Protein AF-A0A3D0URW7-F1 (afdb_monomer_lite)

Foldseek 3Di:
DPADQFGKDKDKDWFAPLQQVPVLVVVQVVCVVVVNNVCRDPRNLVNPPCSVVVVPPHHAQVRVVVVCVVVQKDWDKDFAAPDDPDPDPPVVVVVVCCQCPDPPNVSRNGTMMIIMIHHD

Sequence (120 aa):
RVLREDGSLIIHTAPNRWYDKYAYPVVRPFRRMLGQGQNYPRDPRAIIPVNQDVHVNEQDILSMNQNLKAANFRGKVWLDSPPKNRSEGAIMSSLHWIAFNLPPFRWFFEREVFAVAQKR

pLDDT: mean 91.09, std 6.42, range [64.0, 97.69]

Secondary structure (DSSP, 8-state):
--S-TTPEEEEEE--BHHIIIIIHHHHHHHHHHTT-GGGS-SSGGGGSTTHHHH-SS-B-HHHHHHHHHHTTEEEEEEEE---------HHHHHHHHHHHHSTTTHHHH--EEEEEEEE-

Radius of gyration: 16.67 Å; chains: 1; bounding box: 42×29×48 Å

Structure (mmCIF, N/CA/C/O backbone):
data_AF-A0A3D0URW7-F1
#
_entry.id   AF-A0A3D0URW7-F1
#
loop_
_atom_site.group_PDB
_atom_site.id
_atom_site.type_symbol
_atom_site.label_atom_id
_atom_site.label_alt_id
_atom_site.label_comp_id
_atom_site.label_asym_id
_atom_site.label_entity_id
_atom_site.label_seq_id
_atom_site.pdbx_PDB_ins_code
_atom_site.Cartn_x
_atom_site.Cartn_y
_atom_site.Cartn_z
_atom_site.occupancy
_atom_site.B_iso_or_equiv
_atom_site.auth_seq_id
_atom_site.auth_comp_id
_atom_site.auth_asym_id
_atom_site.auth_atom_id
_atom_site.pdbx_PDB_model_num
ATOM 1 N N . ARG A 1 1 ? -18.338 -9.181 20.424 1.00 69.81 1 ARG A N 1
ATOM 2 C CA . ARG A 1 1 ? -17.066 -8.480 20.095 1.00 69.81 1 ARG A CA 1
ATOM 3 C C . ARG A 1 1 ? -15.921 -9.356 20.595 1.00 69.81 1 ARG A C 1
ATOM 5 O O . ARG A 1 1 ? -16.072 -9.894 21.678 1.00 69.81 1 ARG A O 1
ATOM 12 N N . VAL A 1 2 ? -14.857 -9.543 19.805 1.00 85.69 2 VAL A N 1
ATOM 13 C CA . VAL A 1 2 ? -13.777 -10.522 20.087 1.00 85.69 2 VAL A CA 1
ATOM 14 C C . VAL A 1 2 ? -12.561 -9.886 20.783 1.00 85.69 2 VAL A C 1
ATOM 16 O O . VAL A 1 2 ? -11.811 -10.574 21.463 1.00 85.69 2 VAL A O 1
ATOM 19 N N . LEU A 1 3 ? -12.379 -8.566 20.661 1.00 91.00 3 LEU A N 1
ATOM 20 C CA . LEU A 1 3 ? -11.269 -7.841 21.285 1.00 91.00 3 LEU A CA 1
ATOM 21 C C . LEU A 1 3 ? -11.608 -7.443 22.731 1.00 91.00 3 LEU A C 1
ATOM 23 O O . LEU A 1 3 ? -12.686 -6.892 22.974 1.00 91.00 3 LEU A O 1
ATOM 27 N N . ARG A 1 4 ? -10.674 -7.693 23.659 1.00 90.56 4 ARG A N 1
ATOM 28 C CA . ARG A 1 4 ? -10.720 -7.192 25.044 1.00 90.56 4 ARG A CA 1
ATOM 29 C C . ARG A 1 4 ? -10.699 -5.661 25.080 1.00 90.56 4 ARG A C 1
ATOM 31 O O . ARG A 1 4 ? -10.285 -5.023 24.115 1.00 90.56 4 ARG A O 1
ATOM 38 N N . GLU A 1 5 ? -11.127 -5.074 26.194 1.00 87.38 5 GLU A N 1
ATOM 39 C CA . GLU A 1 5 ? -11.178 -3.612 26.356 1.00 87.38 5 GLU A CA 1
ATOM 40 C C . GLU A 1 5 ? -9.797 -2.951 26.257 1.00 87.38 5 GLU A C 1
ATOM 42 O O . GLU A 1 5 ? -9.669 -1.889 25.658 1.00 87.38 5 GLU A O 1
ATOM 47 N N . ASP A 1 6 ? -8.768 -3.633 26.753 1.00 88.94 6 ASP A N 1
ATOM 48 C CA . ASP A 1 6 ? -7.353 -3.257 26.713 1.00 88.94 6 ASP A CA 1
ATOM 49 C C . ASP A 1 6 ? -6.599 -3.827 25.494 1.00 88.94 6 ASP A C 1
ATOM 51 O O . ASP A 1 6 ? -5.380 -3.698 25.382 1.00 88.94 6 ASP A O 1
ATOM 55 N N . GLY A 1 7 ? -7.310 -4.489 24.577 1.00 93.56 7 GLY A N 1
ATOM 56 C CA . GLY A 1 7 ? -6.708 -5.199 23.456 1.00 93.56 7 GLY A CA 1
ATOM 57 C C . GLY A 1 7 ? -6.164 -4.274 22.364 1.00 93.56 7 GLY A C 1
ATOM 58 O O . GLY A 1 7 ? -6.767 -3.258 22.013 1.00 93.56 7 GLY A O 1
ATOM 59 N N . SER A 1 8 ? -5.054 -4.694 21.754 1.00 95.00 8 SER A N 1
ATOM 60 C CA . SER A 1 8 ? -4.479 -4.059 20.564 1.00 95.00 8 SER A CA 1
ATOM 61 C C . SER A 1 8 ? -4.816 -4.858 19.304 1.00 95.00 8 SER A C 1
ATOM 63 O O . SER A 1 8 ? -4.657 -6.076 19.263 1.00 95.00 8 SER A O 1
ATOM 65 N N . LEU A 1 9 ? -5.250 -4.159 18.259 1.00 95.88 9 LEU A N 1
ATOM 66 C CA . LEU A 1 9 ? -5.430 -4.673 16.907 1.00 95.88 9 LEU A CA 1
ATOM 67 C C . LEU A 1 9 ? -4.167 -4.376 16.094 1.00 95.88 9 LEU A C 1
ATOM 69 O O . LEU A 1 9 ? -3.817 -3.211 15.903 1.00 95.88 9 LEU A O 1
ATOM 73 N N . ILE A 1 10 ? -3.503 -5.425 15.609 1.00 96.69 10 ILE A N 1
ATOM 74 C CA . ILE A 1 10 ? -2.334 -5.333 14.729 1.00 96.69 10 ILE A CA 1
ATOM 75 C C . ILE A 1 10 ? -2.750 -5.849 13.354 1.00 96.69 10 ILE A C 1
ATOM 77 O O . ILE A 1 10 ? -3.260 -6.961 13.239 1.00 96.69 10 ILE A O 1
ATOM 81 N N . ILE A 1 11 ? -2.554 -5.034 12.322 1.00 95.62 11 ILE A N 1
ATOM 82 C CA . ILE A 1 11 ? -2.890 -5.365 10.937 1.00 95.62 11 ILE A CA 1
ATOM 83 C C . ILE A 1 11 ? -1.618 -5.273 10.104 1.00 95.62 11 ILE A C 1
ATOM 85 O O . ILE A 1 11 ? -0.911 -4.268 10.161 1.00 95.62 11 ILE A O 1
ATOM 89 N N . HIS A 1 12 ? -1.375 -6.300 9.300 1.00 95.06 12 HIS A N 1
ATOM 90 C CA . HIS A 1 12 ? -0.423 -6.288 8.199 1.00 95.06 12 HIS A CA 1
ATOM 91 C C . HIS A 1 12 ? -1.163 -6.782 6.955 1.00 95.06 12 HIS A C 1
ATOM 93 O O . HIS A 1 12 ? -1.767 -7.853 6.980 1.00 95.06 12 HIS A O 1
ATOM 99 N N . THR A 1 13 ? -1.154 -5.986 5.887 1.00 92.94 13 THR A N 1
ATOM 100 C CA . THR A 1 13 ? -1.736 -6.372 4.600 1.00 92.94 13 THR A CA 1
ATOM 101 C C . THR A 1 13 ? -0.879 -5.881 3.441 1.00 92.94 13 THR A C 1
ATOM 103 O O . THR A 1 13 ? -0.240 -4.832 3.517 1.00 92.94 13 THR A O 1
ATOM 106 N N . ALA A 1 14 ? -0.919 -6.621 2.340 1.00 91.75 14 ALA A N 1
ATOM 107 C CA . ALA A 1 14 ? -0.288 -6.275 1.078 1.00 91.75 14 ALA A CA 1
ATOM 108 C C . ALA A 1 14 ? -1.215 -6.685 -0.081 1.00 91.75 14 ALA A C 1
ATOM 110 O O . ALA A 1 14 ? -2.045 -7.579 0.100 1.00 91.75 14 ALA A O 1
ATOM 111 N N . PRO A 1 15 ? -1.081 -6.068 -1.263 1.00 92.19 15 PRO A N 1
ATOM 112 C CA . PRO A 1 15 ? -0.259 -4.900 -1.568 1.00 92.19 15 PRO A CA 1
ATOM 113 C C . PRO A 1 15 ? -0.881 -3.583 -1.075 1.00 92.19 15 PRO A C 1
ATOM 115 O O . PRO A 1 15 ? -2.093 -3.462 -0.890 1.00 92.19 15 PRO A O 1
ATOM 118 N N . ASN A 1 16 ? -0.034 -2.563 -0.925 1.00 95.31 16 ASN A N 1
ATOM 119 C CA . ASN A 1 16 ? -0.434 -1.162 -0.908 1.00 95.31 16 ASN A CA 1
ATOM 120 C C . ASN A 1 16 ? -1.045 -0.809 -2.268 1.00 95.31 16 ASN A C 1
ATOM 122 O O . ASN A 1 16 ? -0.345 -0.763 -3.283 1.00 95.31 16 ASN A O 1
ATOM 126 N N . ARG A 1 17 ? -2.340 -0.495 -2.282 1.00 95.25 17 ARG A N 1
ATOM 127 C CA . ARG A 1 17 ? -3.093 -0.191 -3.507 1.00 95.25 17 ARG A CA 1
ATOM 128 C C . ARG A 1 17 ? -2.481 0.952 -4.328 1.00 95.25 17 ARG A C 1
ATOM 130 O O . ARG A 1 17 ? -2.620 0.984 -5.551 1.00 95.25 17 ARG A O 1
ATOM 137 N N . TRP A 1 18 ? -1.807 1.908 -3.684 1.00 96.31 18 TRP A N 1
ATOM 138 C CA . TRP A 1 18 ? -1.151 3.015 -4.388 1.00 96.31 18 TRP A CA 1
ATOM 139 C C . TRP A 1 18 ? 0.048 2.570 -5.224 1.00 96.31 18 TRP A C 1
ATOM 141 O O . TRP A 1 18 ? 0.289 3.167 -6.276 1.00 96.31 18 TRP A O 1
ATOM 151 N N . TYR A 1 19 ? 0.750 1.511 -4.816 1.00 94.75 19 TYR A N 1
ATOM 152 C CA . TYR A 1 19 ? 1.824 0.936 -5.619 1.00 94.75 19 TYR A CA 1
ATOM 153 C C . TYR A 1 19 ? 1.280 0.434 -6.951 1.00 94.75 19 TYR A C 1
ATOM 155 O O . TYR A 1 19 ? 1.719 0.887 -8.007 1.00 94.75 19 TYR A O 1
ATOM 163 N N . ASP A 1 20 ? 0.271 -0.430 -6.906 1.00 93.25 20 ASP A N 1
ATOM 164 C CA . ASP A 1 20 ? -0.305 -1.043 -8.103 1.00 93.25 20 ASP A CA 1
ATOM 165 C C . ASP A 1 20 ? -0.944 0.001 -9.024 1.00 93.25 20 ASP A C 1
ATOM 167 O O . ASP A 1 20 ? -0.797 -0.061 -10.246 1.00 93.25 20 ASP A O 1
ATOM 171 N N . LYS A 1 21 ? -1.609 1.006 -8.442 1.00 94.69 21 LYS A N 1
ATOM 172 C CA . LYS A 1 21 ? -2.320 2.034 -9.205 1.00 94.69 21 LYS A CA 1
ATOM 173 C C . LYS A 1 21 ? -1.408 3.104 -9.810 1.00 94.69 21 LYS A C 1
ATOM 175 O O . LYS A 1 21 ? -1.690 3.564 -10.914 1.00 94.69 21 LYS A O 1
ATOM 180 N N . TYR A 1 22 ? -0.362 3.531 -9.101 1.00 95.62 22 TYR A N 1
ATOM 181 C CA . TYR A 1 22 ? 0.419 4.718 -9.479 1.00 95.62 22 TYR A CA 1
ATOM 182 C C . TYR A 1 22 ? 1.901 4.428 -9.725 1.00 95.62 22 TYR A C 1
ATOM 184 O O . TYR A 1 22 ? 2.453 4.916 -10.710 1.00 95.62 22 TYR A O 1
ATOM 192 N N . ALA A 1 23 ? 2.554 3.623 -8.883 1.00 94.88 23 ALA A N 1
ATOM 193 C CA . ALA A 1 23 ? 3.976 3.322 -9.053 1.00 94.88 23 ALA A CA 1
ATOM 194 C C . ALA A 1 23 ? 4.214 2.284 -10.159 1.00 94.88 23 ALA A C 1
ATOM 196 O O . ALA A 1 23 ? 5.104 2.447 -10.995 1.00 94.88 23 ALA A O 1
ATOM 197 N N . TYR A 1 24 ? 3.408 1.223 -10.206 1.00 95.00 24 TYR A N 1
ATOM 198 C CA . TYR A 1 24 ? 3.586 0.111 -11.135 1.00 95.00 24 TYR A CA 1
ATOM 199 C C . TYR A 1 24 ? 3.532 0.515 -12.618 1.00 95.00 24 TYR A C 1
ATOM 201 O O . TYR A 1 24 ? 4.406 0.070 -13.373 1.00 95.00 24 TYR A O 1
ATOM 209 N N . PRO A 1 25 ? 2.615 1.406 -13.057 1.00 95.44 25 PRO A N 1
ATOM 210 C CA . PRO A 1 25 ? 2.613 1.916 -14.429 1.00 95.44 25 PRO A CA 1
ATOM 211 C C . PRO A 1 25 ? 3.913 2.619 -14.843 1.00 95.44 25 PRO A C 1
ATOM 213 O O . PRO A 1 25 ? 4.231 2.630 -16.029 1.00 95.44 25 PRO A O 1
ATOM 216 N N . VAL A 1 26 ? 4.680 3.160 -13.889 1.00 94.56 26 VAL A N 1
ATOM 217 C CA . VAL A 1 26 ? 5.985 3.804 -14.127 1.00 94.56 26 VAL A CA 1
ATOM 218 C C . VAL A 1 26 ? 7.130 2.793 -14.019 1.00 94.56 26 VAL A C 1
ATOM 220 O O . VAL A 1 26 ? 8.020 2.748 -14.868 1.00 94.56 26 VAL A O 1
ATOM 223 N N . VAL A 1 27 ? 7.098 1.927 -13.003 1.00 92.56 27 VAL A N 1
ATOM 224 C CA . VAL A 1 27 ? 8.140 0.919 -12.753 1.00 92.56 27 VAL A CA 1
ATOM 225 C C . VAL A 1 27 ? 8.221 -0.098 -13.888 1.00 92.56 27 VAL A C 1
ATOM 227 O O . VAL A 1 27 ? 9.313 -0.495 -14.291 1.00 92.56 27 VAL A O 1
ATOM 230 N N . ARG A 1 28 ? 7.079 -0.527 -14.426 1.00 94.62 28 ARG A N 1
ATOM 231 C CA . ARG A 1 28 ? 7.017 -1.556 -15.464 1.00 94.62 28 ARG A CA 1
ATOM 232 C C . ARG A 1 28 ? 7.751 -1.181 -16.762 1.00 94.62 28 ARG A C 1
ATOM 234 O O . ARG A 1 28 ? 8.591 -1.977 -17.183 1.00 94.62 28 ARG A O 1
ATOM 241 N N . PRO A 1 29 ? 7.479 -0.042 -17.434 1.00 95.31 29 PRO A N 1
ATOM 242 C CA . PRO A 1 29 ? 8.218 0.338 -18.639 1.00 95.31 29 PRO A CA 1
ATOM 243 C C . PRO A 1 29 ? 9.705 0.549 -18.348 1.00 95.31 29 PRO A C 1
ATOM 245 O O . PRO A 1 29 ? 10.537 0.070 -19.112 1.00 95.31 29 PRO A O 1
ATOM 248 N N . PHE A 1 30 ? 10.048 1.147 -17.207 1.00 92.81 30 PHE A N 1
ATOM 249 C CA . PHE A 1 30 ? 11.439 1.306 -16.794 1.00 92.81 30 PHE A CA 1
ATOM 250 C C . PHE A 1 30 ? 12.171 -0.040 -16.683 1.00 92.81 30 PHE A C 1
ATOM 252 O O . PHE A 1 30 ? 13.223 -0.241 -17.283 1.00 92.81 30 PHE A O 1
ATOM 259 N N . ARG A 1 31 ? 11.577 -1.022 -15.994 1.00 90.94 31 ARG A N 1
ATOM 260 C CA . ARG A 1 31 ? 12.152 -2.371 -15.859 1.00 90.94 31 ARG A CA 1
ATOM 261 C C . ARG A 1 31 ? 12.200 -3.116 -17.196 1.00 90.94 31 ARG A C 1
ATOM 263 O O . ARG A 1 31 ? 13.133 -3.880 -17.424 1.00 90.94 31 ARG A O 1
ATOM 270 N N . ARG A 1 32 ? 11.258 -2.861 -18.111 1.00 93.62 32 ARG A N 1
ATOM 271 C CA . ARG A 1 32 ? 11.314 -3.368 -19.495 1.00 93.62 32 ARG A CA 1
ATOM 272 C C . ARG A 1 32 ? 12.502 -2.806 -20.272 1.00 93.62 32 ARG A C 1
ATOM 274 O O . ARG A 1 32 ? 13.178 -3.584 -20.933 1.00 93.62 32 ARG A O 1
ATOM 281 N N . MET A 1 3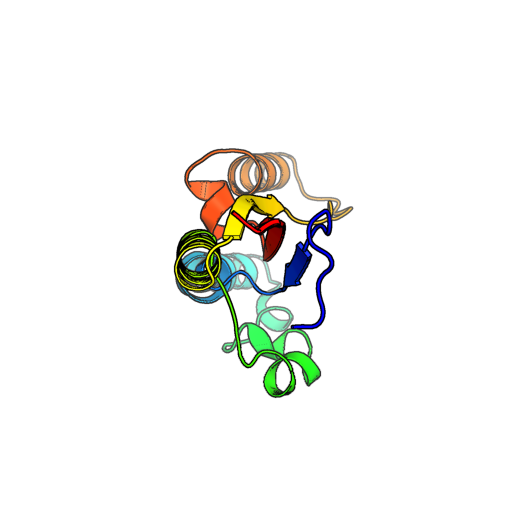3 ? 12.782 -1.507 -20.153 1.00 93.56 33 MET A N 1
ATOM 282 C CA . MET A 1 33 ? 13.953 -0.881 -20.785 1.00 93.56 33 MET A CA 1
ATOM 283 C C . MET A 1 33 ? 15.271 -1.464 -20.262 1.00 93.56 33 MET A C 1
ATOM 285 O O . MET A 1 33 ? 16.217 -1.613 -21.023 1.00 93.56 33 MET A O 1
ATOM 289 N N . LEU A 1 34 ? 15.313 -1.868 -18.990 1.00 90.06 34 LEU A N 1
ATOM 290 C CA . LEU A 1 34 ? 16.463 -2.547 -18.380 1.00 90.06 34 LEU A CA 1
ATOM 291 C C . LEU A 1 34 ? 16.545 -4.055 -18.702 1.00 90.06 34 LEU A C 1
ATOM 293 O O . LEU A 1 34 ? 17.285 -4.780 -18.042 1.00 90.06 34 LEU A O 1
ATOM 297 N N . GLY A 1 35 ? 15.751 -4.563 -19.652 1.00 91.44 35 GLY A N 1
ATOM 298 C CA . GLY A 1 35 ? 15.742 -5.983 -20.031 1.00 91.44 35 GLY A CA 1
ATOM 299 C C . GLY A 1 35 ? 15.057 -6.919 -19.024 1.00 91.44 35 GLY A C 1
ATOM 300 O O . GLY A 1 35 ? 15.042 -8.129 -19.215 1.00 91.44 35 GLY A O 1
ATOM 301 N N . GLN A 1 36 ? 14.430 -6.387 -17.970 1.00 88.44 36 GLN A N 1
ATOM 302 C CA . GLN A 1 36 ? 13.780 -7.166 -16.903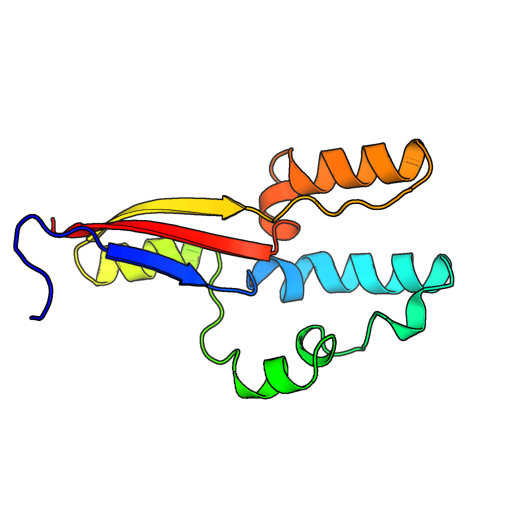 1.00 88.44 36 GLN A CA 1
ATOM 303 C C . GLN A 1 36 ? 12.276 -7.373 -17.145 1.00 88.44 36 GLN A C 1
ATOM 305 O O . GLN A 1 36 ? 11.544 -7.763 -16.238 1.00 88.44 36 GLN A O 1
ATOM 310 N N . GLY A 1 37 ? 11.792 -7.106 -18.361 1.00 87.06 37 GLY A N 1
ATOM 311 C CA . GLY A 1 37 ? 10.364 -7.053 -18.682 1.00 87.06 37 GLY A CA 1
ATOM 312 C C . GLY A 1 37 ? 9.571 -8.328 -18.383 1.00 87.06 37 GLY A C 1
ATOM 313 O O . GLY A 1 37 ? 8.391 -8.224 -18.056 1.00 87.06 37 GLY A O 1
ATOM 314 N N . GLN A 1 38 ? 10.213 -9.498 -18.443 1.00 87.94 38 GLN A N 1
ATOM 315 C CA . GLN A 1 38 ? 9.568 -10.789 -18.168 1.00 87.94 38 GLN A CA 1
ATOM 316 C C . GLN A 1 38 ? 9.136 -10.941 -16.703 1.00 87.94 38 GLN A C 1
ATOM 318 O O . GLN A 1 38 ? 8.158 -11.621 -16.417 1.00 87.94 38 GLN A O 1
ATOM 323 N N . ASN A 1 39 ? 9.799 -10.236 -15.782 1.00 88.62 39 ASN A N 1
ATOM 324 C CA . ASN A 1 39 ? 9.484 -10.270 -14.350 1.00 88.62 39 ASN A CA 1
ATOM 325 C C . ASN A 1 39 ? 8.377 -9.273 -13.955 1.00 88.62 39 ASN A C 1
ATOM 327 O O . ASN A 1 39 ? 8.033 -9.158 -12.780 1.00 88.62 39 ASN A O 1
ATOM 331 N N . TYR A 1 40 ? 7.857 -8.502 -14.917 1.00 91.94 40 TYR A N 1
ATOM 332 C CA . TYR A 1 40 ? 6.898 -7.419 -14.692 1.00 91.94 40 TYR A CA 1
ATOM 333 C C . TYR A 1 40 ? 5.686 -7.579 -15.633 1.00 91.94 40 TYR A C 1
ATOM 335 O O . TYR A 1 40 ? 5.640 -6.942 -16.700 1.00 91.94 40 TYR A O 1
ATOM 343 N N . PRO A 1 41 ? 4.713 -8.443 -15.261 1.00 92.25 41 PRO A N 1
ATOM 344 C CA . PRO A 1 41 ? 3.488 -8.678 -16.030 1.00 92.25 41 PRO A CA 1
ATOM 345 C C . PRO A 1 41 ? 2.650 -7.406 -16.244 1.00 92.25 41 PRO A C 1
ATOM 347 O O . PRO A 1 41 ? 3.010 -6.302 -15.853 1.00 92.25 41 PRO A O 1
ATOM 350 N N . ARG A 1 42 ? 1.547 -7.493 -16.998 1.00 92.00 42 ARG A N 1
ATOM 351 C CA . ARG A 1 42 ? 0.646 -6.332 -17.154 1.00 92.00 42 ARG A CA 1
ATOM 352 C C . ARG A 1 42 ? -0.165 -6.085 -15.883 1.00 92.00 42 ARG A C 1
ATOM 354 O O . ARG A 1 42 ? -0.316 -4.935 -15.491 1.00 92.00 42 ARG A O 1
ATOM 361 N N . ASP A 1 43 ? -0.657 -7.160 -15.285 1.00 91.31 43 ASP A N 1
ATOM 362 C CA . ASP A 1 43 ? -1.303 -7.145 -13.981 1.00 91.31 43 ASP A CA 1
ATOM 363 C C . ASP A 1 43 ? -0.226 -7.278 -12.886 1.00 91.31 43 ASP A C 1
ATOM 365 O O . ASP A 1 43 ? 0.467 -8.299 -12.875 1.00 91.31 43 ASP A O 1
ATOM 369 N N . PRO A 1 44 ? -0.048 -6.293 -11.981 1.00 89.62 44 PRO A N 1
ATOM 370 C CA . PRO A 1 44 ? 0.919 -6.391 -10.886 1.00 89.62 44 PRO A CA 1
ATOM 371 C C . PRO A 1 44 ? 0.658 -7.575 -9.952 1.00 89.62 44 PRO A C 1
ATOM 373 O O . PRO A 1 44 ? 1.608 -8.112 -9.374 1.00 89.62 44 PRO A O 1
ATOM 376 N N . ARG A 1 45 ? -0.592 -8.037 -9.832 1.00 87.81 45 ARG A N 1
ATOM 377 C CA . ARG A 1 45 ? -0.925 -9.210 -9.018 1.00 87.81 45 ARG A CA 1
ATOM 378 C C . ARG A 1 45 ? -0.322 -10.478 -9.607 1.00 87.81 45 ARG A C 1
ATOM 380 O O . ARG A 1 45 ? 0.152 -11.320 -8.860 1.00 87.81 45 ARG A O 1
ATOM 387 N N . ALA A 1 46 ? -0.188 -10.564 -10.928 1.00 89.62 46 ALA A N 1
ATOM 388 C CA . ALA A 1 46 ? 0.381 -11.728 -11.601 1.00 89.62 46 ALA A CA 1
ATOM 389 C C . ALA A 1 46 ? 1.898 -11.921 -11.378 1.00 89.62 46 ALA A C 1
ATOM 391 O O . ALA A 1 46 ? 2.467 -12.874 -11.905 1.00 89.62 46 ALA A O 1
ATOM 392 N N . ILE A 1 47 ? 2.578 -11.048 -10.613 1.00 86.56 47 ILE A N 1
ATOM 393 C CA . ILE A 1 47 ? 3.988 -11.257 -10.220 1.00 86.56 47 ILE A CA 1
ATOM 394 C C . ILE A 1 47 ? 4.154 -12.586 -9.465 1.00 86.56 47 ILE A C 1
ATOM 396 O O . ILE A 1 47 ? 5.164 -13.263 -9.632 1.00 86.56 47 ILE A O 1
ATOM 400 N N . ILE A 1 48 ? 3.167 -12.958 -8.646 1.00 85.31 48 ILE A N 1
ATOM 401 C CA . ILE A 1 48 ? 3.059 -14.288 -8.044 1.00 85.31 48 ILE A CA 1
ATOM 402 C C . ILE A 1 48 ? 1.642 -14.768 -8.370 1.00 85.31 48 ILE A C 1
ATOM 404 O O . ILE A 1 48 ? 0.708 -14.140 -7.883 1.00 85.31 48 ILE A O 1
ATOM 408 N N . PRO A 1 49 ? 1.446 -15.836 -9.163 1.00 84.19 49 PRO A N 1
ATOM 409 C CA . PRO A 1 49 ? 0.124 -16.202 -9.683 1.00 84.19 49 PRO A CA 1
ATOM 410 C C . PRO A 1 49 ? -0.990 -16.269 -8.625 1.00 84.19 49 PRO A C 1
ATOM 412 O O . PRO A 1 49 ? -2.058 -15.706 -8.830 1.00 84.19 49 PRO A O 1
ATOM 415 N N . VAL A 1 50 ? -0.705 -16.840 -7.448 1.00 86.12 50 VAL A N 1
ATOM 416 C CA . VAL A 1 50 ? -1.682 -16.973 -6.347 1.00 86.12 50 VAL A CA 1
ATOM 417 C C . VAL A 1 50 ? -2.210 -15.633 -5.815 1.00 86.12 50 VAL A C 1
ATOM 419 O O . VAL A 1 50 ? -3.302 -15.570 -5.257 1.00 86.12 50 VAL A O 1
ATOM 422 N N . ASN A 1 51 ? -1.476 -14.533 -6.005 1.00 87.50 51 ASN A N 1
ATOM 423 C CA . ASN A 1 51 ? -1.886 -13.211 -5.530 1.00 87.50 51 ASN A CA 1
ATOM 424 C C . ASN A 1 51 ? -3.177 -12.718 -6.192 1.00 87.50 51 ASN A C 1
ATOM 426 O O . ASN A 1 51 ? -3.885 -11.905 -5.600 1.00 87.50 51 ASN A O 1
ATOM 430 N N . GLN A 1 52 ? -3.484 -13.180 -7.408 1.00 86.38 52 GLN A N 1
ATOM 431 C CA . GLN A 1 52 ? -4.710 -12.795 -8.110 1.00 86.38 52 GLN A CA 1
ATOM 432 C C . GLN A 1 52 ? -5.963 -13.282 -7.373 1.00 86.38 52 GLN A C 1
ATOM 434 O O . GLN A 1 52 ? -6.973 -12.579 -7.375 1.00 86.38 52 GLN A O 1
ATOM 439 N N . ASP A 1 53 ? -5.856 -14.416 -6.682 1.00 86.94 53 ASP A N 1
ATOM 440 C CA . ASP A 1 53 ? -6.969 -15.044 -5.971 1.00 86.94 53 ASP A CA 1
ATOM 441 C C . ASP A 1 53 ? -7.053 -14.605 -4.501 1.00 86.94 53 ASP A C 1
ATOM 443 O O . ASP A 1 53 ? -8.128 -14.643 -3.903 1.00 86.94 53 ASP A O 1
ATOM 447 N N . VAL A 1 54 ? -5.936 -14.167 -3.902 1.00 86.00 54 VAL A N 1
ATOM 448 C CA . VAL A 1 54 ? -5.883 -13.827 -2.466 1.00 86.00 54 VAL A CA 1
ATOM 449 C C . VAL A 1 54 ? -5.975 -12.325 -2.167 1.00 86.00 54 VAL A C 1
ATOM 451 O O . VAL A 1 54 ? -6.364 -11.940 -1.063 1.00 86.00 54 VAL A O 1
ATOM 454 N N . HIS A 1 55 ? -5.659 -11.447 -3.125 1.00 86.44 55 HIS A N 1
ATOM 455 C CA . HIS A 1 55 ? -5.675 -9.994 -2.917 1.00 86.44 55 HIS A CA 1
ATOM 456 C C . HIS A 1 55 ? -7.036 -9.376 -3.268 1.00 86.44 55 HIS A C 1
ATOM 458 O O . HIS A 1 55 ? -7.211 -8.720 -4.295 1.00 86.44 55 HIS A O 1
ATOM 464 N N . VAL A 1 56 ? -8.018 -9.577 -2.387 1.00 81.75 56 VAL A N 1
ATOM 465 C CA . VAL A 1 56 ? -9.401 -9.103 -2.593 1.00 81.75 56 VAL A CA 1
ATOM 466 C C . VAL A 1 56 ? -9.733 -7.779 -1.887 1.00 81.75 56 VAL A C 1
ATOM 468 O O . VAL A 1 56 ? -10.631 -7.072 -2.327 1.00 81.75 56 VAL A O 1
ATOM 471 N N . ASN A 1 57 ? -8.994 -7.402 -0.835 1.00 85.69 57 ASN A N 1
ATOM 472 C CA . ASN A 1 57 ? -9.277 -6.230 0.015 1.00 85.69 57 ASN A CA 1
ATOM 473 C C . ASN A 1 57 ? -8.063 -5.302 0.177 1.00 85.69 57 ASN A C 1
ATOM 475 O O . ASN A 1 57 ? -7.712 -4.895 1.285 1.00 85.69 57 ASN A O 1
ATOM 479 N N . GLU A 1 58 ? -7.415 -4.967 -0.934 1.00 90.31 58 GLU A N 1
ATOM 480 C CA . GLU A 1 58 ? -6.242 -4.090 -0.956 1.00 90.31 58 GLU A CA 1
ATOM 481 C C . GLU A 1 58 ? -6.532 -2.732 -0.307 1.00 90.31 58 GLU A C 1
ATOM 483 O O . GLU A 1 58 ? -7.540 -2.078 -0.588 1.00 90.31 58 GLU A O 1
ATOM 488 N N . GLN A 1 59 ? -5.622 -2.297 0.560 1.00 94.88 59 GLN A N 1
ATOM 489 C CA . GLN A 1 59 ? -5.721 -1.032 1.279 1.00 94.88 59 GLN A CA 1
ATOM 490 C C . GLN A 1 59 ? -4.587 -0.102 0.861 1.00 94.88 59 GLN A C 1
ATOM 492 O O . GLN A 1 59 ? -3.518 -0.536 0.439 1.00 94.88 59 GLN A O 1
ATOM 497 N N . ASP A 1 60 ? -4.822 1.194 1.009 1.00 95.31 60 ASP A N 1
ATOM 498 C CA . ASP A 1 60 ? -3.775 2.205 1.061 1.00 95.31 60 ASP A CA 1
ATOM 499 C C . ASP A 1 60 ? -3.756 2.859 2.454 1.00 95.31 60 ASP A C 1
ATOM 501 O O . ASP A 1 60 ? -4.602 2.580 3.312 1.00 95.31 60 ASP A O 1
ATOM 505 N N . ILE A 1 61 ? -2.771 3.723 2.710 1.00 95.00 61 ILE A N 1
ATOM 506 C CA . ILE A 1 61 ? -2.610 4.372 4.020 1.00 95.00 61 ILE A CA 1
ATOM 507 C C . ILE A 1 61 ? -3.838 5.209 4.426 1.00 95.00 61 ILE A C 1
ATOM 509 O O . ILE A 1 61 ? -4.116 5.356 5.623 1.00 95.00 61 ILE A O 1
ATOM 513 N N . LEU A 1 62 ? -4.588 5.749 3.454 1.00 96.31 62 LEU A N 1
ATOM 514 C CA . LEU A 1 62 ? -5.780 6.554 3.714 1.00 96.31 62 LEU A CA 1
ATOM 515 C C . LEU A 1 62 ? -6.994 5.668 3.974 1.00 96.31 62 LEU A C 1
ATOM 517 O O . LEU A 1 62 ? -7.674 5.874 4.980 1.00 96.31 62 LEU A O 1
ATOM 521 N N . SER A 1 63 ? -7.250 4.678 3.115 1.00 96.44 63 SER A N 1
ATOM 522 C CA . SER A 1 63 ? -8.389 3.769 3.273 1.00 96.44 63 SER A CA 1
ATOM 523 C C . SER A 1 63 ? -8.286 2.969 4.574 1.00 96.44 63 SER A C 1
ATOM 525 O O . SER A 1 63 ? -9.268 2.872 5.307 1.00 96.44 63 SER A O 1
ATOM 527 N N . MET A 1 64 ? -7.084 2.509 4.945 1.00 97.19 64 MET A N 1
ATOM 528 C CA . MET A 1 64 ? -6.846 1.840 6.227 1.00 97.19 64 MET A CA 1
ATOM 529 C C . MET A 1 64 ? -7.163 2.763 7.413 1.00 97.19 64 MET A C 1
ATOM 531 O O . MET A 1 64 ? -7.876 2.377 8.339 1.00 97.19 64 MET A O 1
ATOM 535 N N . ASN A 1 65 ? -6.695 4.016 7.372 1.00 96.75 65 ASN A N 1
ATOM 536 C CA . ASN A 1 65 ? -7.009 5.007 8.406 1.00 96.75 65 ASN A CA 1
ATOM 537 C C . ASN A 1 65 ? -8.515 5.273 8.524 1.00 96.75 65 ASN A C 1
ATOM 539 O O . ASN A 1 65 ? -9.037 5.400 9.633 1.00 96.75 65 ASN A O 1
ATOM 543 N N . GLN A 1 66 ? -9.212 5.395 7.394 1.00 97.12 66 GLN A N 1
ATOM 544 C CA . GLN A 1 66 ? -10.654 5.632 7.360 1.00 97.12 66 GLN A CA 1
ATOM 545 C C . GLN A 1 66 ? -11.423 4.439 7.934 1.00 97.12 66 GLN A C 1
ATOM 547 O O . GLN A 1 66 ? -12.282 4.637 8.791 1.00 97.12 66 GLN A O 1
ATOM 552 N N . ASN A 1 67 ? -11.054 3.215 7.551 1.00 96.44 67 ASN A N 1
ATOM 553 C CA . ASN A 1 67 ? -11.677 1.986 8.039 1.00 96.44 67 ASN A CA 1
ATOM 554 C C . ASN A 1 67 ? -11.501 1.813 9.553 1.00 96.44 67 ASN A C 1
ATOM 556 O O . ASN A 1 67 ? -12.468 1.517 10.255 1.00 96.44 67 ASN A O 1
ATOM 560 N N . LEU A 1 68 ? -10.305 2.085 10.088 1.00 96.25 68 LEU A N 1
ATOM 561 C CA . LEU A 1 68 ? -10.070 2.064 11.536 1.00 96.25 68 LEU A CA 1
ATOM 562 C C . LEU A 1 68 ? -10.935 3.095 12.270 1.00 96.25 68 LEU A C 1
ATOM 564 O O . LEU A 1 68 ? -11.548 2.777 13.289 1.00 96.25 68 LEU A O 1
ATOM 568 N N . LYS A 1 69 ? -11.030 4.324 11.747 1.00 96.31 69 LYS A N 1
ATOM 569 C CA . LYS A 1 69 ? -11.879 5.370 12.339 1.00 96.31 69 LYS A CA 1
ATOM 570 C C . LYS A 1 69 ? -13.358 4.983 12.310 1.00 96.31 69 LYS A C 1
ATOM 572 O O . LYS A 1 69 ? -14.026 5.132 13.331 1.00 96.31 69 LYS A O 1
ATOM 577 N N . ALA A 1 70 ? -13.848 4.467 11.182 1.00 96.69 70 ALA A N 1
ATOM 578 C CA . ALA A 1 70 ? -15.229 4.013 11.023 1.00 96.69 70 ALA A CA 1
ATOM 579 C C . ALA A 1 70 ? -15.575 2.863 11.985 1.00 96.69 70 ALA A C 1
ATOM 581 O O . ALA A 1 70 ? -16.684 2.802 12.507 1.00 96.69 70 ALA A O 1
ATOM 582 N N . ALA A 1 71 ? -14.605 1.999 12.290 1.00 94.56 71 ALA A N 1
ATOM 583 C CA . ALA A 1 71 ? -14.749 0.906 13.248 1.00 94.56 71 ALA A CA 1
ATOM 584 C C . ALA A 1 71 ? -14.547 1.320 14.728 1.00 94.56 71 ALA A C 1
ATOM 586 O O . ALA A 1 71 ? -14.483 0.454 15.602 1.00 94.56 71 ALA A O 1
ATOM 587 N N . ASN A 1 72 ? -14.470 2.623 15.033 1.00 95.00 72 ASN A N 1
ATOM 588 C CA . ASN A 1 72 ? -14.225 3.182 16.371 1.00 95.00 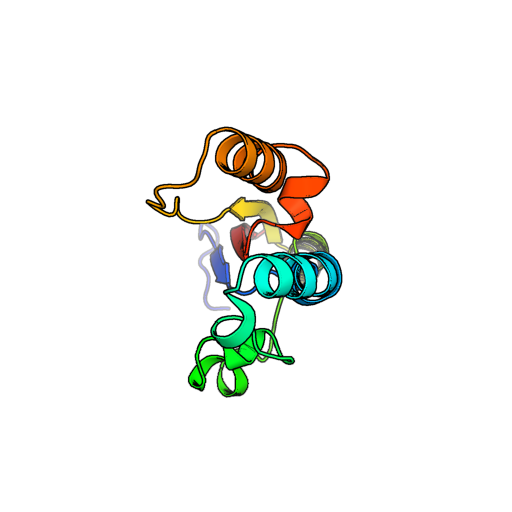72 ASN A CA 1
ATOM 589 C C . ASN A 1 72 ? -12.871 2.781 16.996 1.00 95.00 72 ASN A C 1
ATOM 591 O O . ASN A 1 72 ? -12.752 2.588 18.209 1.00 95.00 72 ASN A O 1
ATOM 595 N N . PHE A 1 73 ? -11.834 2.689 16.164 1.00 95.81 73 PHE A N 1
ATOM 596 C CA . PHE A 1 73 ? -10.452 2.530 16.603 1.00 95.81 73 PHE A CA 1
ATOM 597 C C . PHE A 1 73 ? -9.682 3.858 16.541 1.00 95.81 73 PHE A C 1
ATOM 599 O O . PHE A 1 73 ? -10.005 4.795 15.795 1.00 95.81 73 PHE A O 1
ATOM 606 N N . ARG A 1 74 ? -8.633 3.953 17.355 1.00 95.31 74 ARG A N 1
ATOM 607 C CA . ARG A 1 74 ? -7.597 4.986 17.285 1.00 95.31 74 ARG A CA 1
ATOM 608 C C . ARG A 1 74 ? -6.247 4.288 17.197 1.00 95.31 74 ARG A C 1
ATOM 610 O O . ARG A 1 74 ? -5.966 3.384 17.973 1.00 95.31 74 ARG A O 1
ATOM 617 N N . GLY A 1 75 ? -5.416 4.696 16.245 1.00 94.88 75 GLY A N 1
ATOM 618 C CA . GLY A 1 75 ? -4.155 4.015 15.993 1.00 94.88 75 GLY A CA 1
ATOM 619 C C . GLY A 1 75 ? -3.247 4.756 15.030 1.00 94.88 75 GLY A C 1
ATOM 620 O O . GLY A 1 75 ? -3.556 5.864 14.585 1.00 94.88 75 GLY A O 1
ATOM 621 N N . LYS A 1 76 ? -2.128 4.110 14.717 1.00 97.06 76 LYS A N 1
ATOM 622 C CA . LYS A 1 76 ? -1.146 4.549 13.729 1.00 97.06 76 LYS A CA 1
ATOM 623 C C . LYS A 1 76 ? -1.192 3.598 12.541 1.00 97.06 76 LYS A C 1
ATOM 625 O O . LYS A 1 76 ? -1.182 2.386 12.731 1.00 97.06 76 LYS A O 1
ATOM 630 N N . VAL A 1 77 ? -1.196 4.165 11.340 1.00 97.69 77 VAL A N 1
ATOM 631 C CA . VAL A 1 77 ? -1.037 3.440 10.075 1.00 97.69 77 VAL A CA 1
ATOM 632 C C . VAL A 1 77 ? 0.245 3.928 9.422 1.00 97.69 77 VAL A C 1
ATOM 634 O O . VAL A 1 77 ? 0.508 5.133 9.413 1.00 97.69 77 VAL A O 1
ATOM 637 N N . TRP A 1 78 ? 1.044 3.014 8.896 1.00 96.81 78 TRP A N 1
ATOM 638 C CA . TRP A 1 78 ? 2.233 3.350 8.128 1.00 96.81 78 TRP A CA 1
ATOM 639 C C . TRP A 1 78 ? 2.438 2.343 7.003 1.00 96.81 78 TRP A C 1
ATOM 641 O O . TRP A 1 78 ? 1.765 1.317 6.922 1.00 96.81 78 TRP A O 1
ATOM 651 N N . LEU A 1 79 ? 3.348 2.703 6.115 1.00 96.56 79 LEU A N 1
ATOM 652 C CA . LEU A 1 79 ? 3.808 1.871 5.025 1.00 96.56 79 LEU A CA 1
ATOM 653 C C . LEU A 1 79 ? 5.250 1.462 5.331 1.00 96.56 79 LEU A C 1
ATOM 655 O O . LEU A 1 79 ? 5.965 2.204 6.018 1.00 96.56 79 LEU A O 1
ATOM 659 N N . ASP A 1 80 ? 5.617 0.265 4.893 1.00 93.50 80 ASP A N 1
ATOM 660 C CA . ASP A 1 80 ? 6.977 -0.258 4.988 1.00 93.50 80 ASP A CA 1
ATOM 661 C C . ASP A 1 80 ? 7.206 -1.288 3.869 1.00 93.50 80 ASP A C 1
ATOM 663 O O . ASP A 1 80 ? 6.283 -1.689 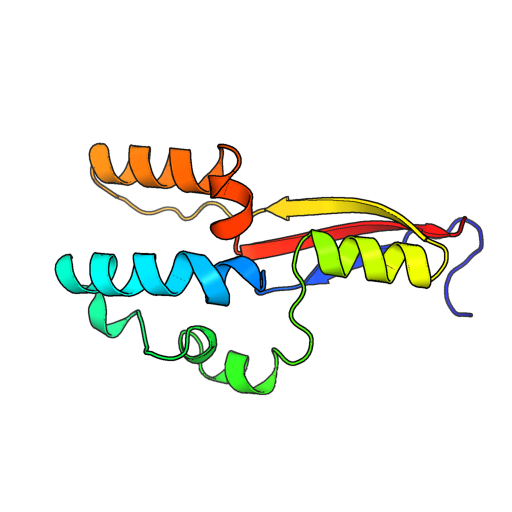3.147 1.00 93.50 80 ASP A O 1
ATOM 667 N N . SER A 1 81 ? 8.449 -1.694 3.650 1.00 87.44 81 SER A N 1
ATOM 668 C CA . SER A 1 81 ? 8.790 -2.817 2.781 1.00 87.44 81 SER A CA 1
ATOM 669 C C . SER A 1 81 ? 10.102 -3.451 3.212 1.00 87.44 81 SER A C 1
ATOM 671 O O . SER A 1 81 ? 11.078 -2.732 3.428 1.00 87.44 81 SER A O 1
ATOM 673 N N . PRO A 1 82 ? 10.184 -4.792 3.249 1.00 78.88 82 PRO A N 1
ATOM 674 C CA . PRO A 1 82 ? 11.412 -5.463 3.630 1.00 78.88 82 PRO A CA 1
ATOM 675 C C . PRO A 1 82 ? 12.559 -5.074 2.683 1.00 78.88 82 PRO A C 1
ATOM 677 O O . PRO A 1 82 ? 12.366 -5.040 1.455 1.00 78.88 82 PRO A O 1
ATOM 680 N N . PRO A 1 83 ? 13.760 -4.793 3.225 1.00 74.38 83 PRO A N 1
ATOM 681 C CA . PRO A 1 83 ? 14.914 -4.440 2.417 1.00 74.38 83 PRO A CA 1
ATOM 682 C C . PRO A 1 83 ? 15.229 -5.581 1.453 1.00 74.38 83 PRO A C 1
ATOM 684 O O . PRO A 1 83 ? 15.338 -6.747 1.833 1.00 74.38 83 PRO A O 1
ATOM 687 N N . LYS A 1 84 ? 15.370 -5.247 0.170 1.00 69.81 84 LYS A N 1
ATOM 688 C CA . LYS A 1 84 ? 15.769 -6.214 -0.851 1.00 69.81 84 LYS A CA 1
ATOM 689 C C . LYS A 1 84 ? 17.280 -6.152 -1.008 1.00 69.81 84 LYS A C 1
ATOM 691 O O . LYS A 1 84 ? 17.793 -5.147 -1.492 1.00 69.81 84 LYS A O 1
ATOM 696 N N . ASN A 1 85 ? 17.973 -7.237 -0.672 1.00 64.00 85 ASN A N 1
ATOM 697 C CA . ASN A 1 85 ? 19.387 -7.405 -1.005 1.00 64.00 85 ASN A CA 1
ATOM 698 C C . ASN A 1 85 ? 19.529 -7.565 -2.524 1.00 64.00 85 ASN A C 1
ATOM 700 O O . ASN A 1 85 ? 19.461 -8.669 -3.060 1.00 64.00 85 ASN A O 1
ATOM 704 N N . ARG A 1 86 ? 19.665 -6.443 -3.232 1.00 68.94 86 ARG A N 1
ATOM 705 C CA . ARG A 1 86 ? 19.944 -6.393 -4.669 1.00 68.94 86 ARG A CA 1
ATOM 706 C C . ARG A 1 86 ? 21.274 -5.688 -4.883 1.00 68.94 86 ARG A C 1
ATOM 708 O O . ARG A 1 86 ? 21.474 -4.597 -4.358 1.00 68.94 86 ARG A O 1
ATOM 715 N N . SER A 1 87 ? 22.156 -6.278 -5.683 1.00 70.81 87 SER A N 1
ATOM 716 C CA . SER A 1 87 ? 23.333 -5.576 -6.195 1.00 70.81 87 SER A CA 1
ATOM 717 C C . SER A 1 87 ? 22.908 -4.718 -7.390 1.00 70.81 87 SER A C 1
ATOM 719 O O . SER A 1 87 ? 22.844 -5.198 -8.523 1.00 70.81 87 SER A O 1
ATOM 721 N N . GLU A 1 88 ? 22.545 -3.463 -7.139 1.00 78.06 88 GLU A N 1
ATOM 722 C CA . GLU A 1 88 ? 22.264 -2.477 -8.187 1.00 78.06 88 GLU A CA 1
ATOM 723 C C . GLU A 1 88 ? 23.434 -1.473 -8.285 1.00 78.06 88 GLU A C 1
ATOM 725 O O . GLU A 1 88 ? 24.160 -1.243 -7.316 1.00 78.06 88 GLU A O 1
ATOM 730 N N . GLY A 1 89 ? 23.661 -0.892 -9.470 1.00 84.44 89 GLY A N 1
ATOM 731 C CA . GLY A 1 89 ? 24.667 0.164 -9.641 1.00 84.44 89 GLY A CA 1
ATOM 732 C C . GLY A 1 89 ? 24.304 1.428 -8.851 1.00 84.44 89 GLY A C 1
ATOM 733 O O . GLY A 1 89 ? 23.131 1.658 -8.561 1.00 84.44 89 GLY A O 1
ATOM 734 N N . ALA A 1 90 ? 25.288 2.281 -8.545 1.00 87.75 90 ALA A N 1
ATOM 735 C CA . ALA A 1 90 ? 25.126 3.432 -7.642 1.00 87.75 90 ALA A CA 1
ATOM 736 C C . ALA A 1 90 ? 23.912 4.332 -7.958 1.00 87.75 90 ALA A C 1
ATOM 738 O O . ALA A 1 90 ? 23.183 4.725 -7.053 1.00 87.75 90 ALA A O 1
ATOM 739 N N . ILE A 1 91 ? 23.646 4.606 -9.241 1.00 88.62 91 ILE A N 1
ATOM 740 C CA . ILE A 1 91 ? 22.496 5.422 -9.672 1.00 88.62 91 ILE A CA 1
ATOM 741 C C . ILE A 1 91 ? 21.164 4.756 -9.295 1.00 88.62 91 ILE A C 1
ATOM 743 O O . ILE A 1 91 ? 20.268 5.412 -8.766 1.00 88.62 91 ILE A O 1
ATOM 747 N N . MET A 1 92 ? 21.031 3.452 -9.544 1.00 87.19 92 MET A N 1
ATOM 748 C CA . MET A 1 92 ? 19.812 2.698 -9.241 1.00 87.19 92 MET A CA 1
ATOM 749 C C . MET A 1 92 ? 19.592 2.585 -7.735 1.00 87.19 92 MET A C 1
ATOM 751 O O . MET A 1 92 ? 18.476 2.802 -7.272 1.00 87.19 92 MET A O 1
ATOM 755 N N . SER A 1 93 ? 20.665 2.361 -6.974 1.00 88.25 93 SER A N 1
ATOM 756 C CA . SER A 1 93 ? 20.626 2.352 -5.511 1.00 88.25 93 SER A CA 1
ATOM 757 C C . SER A 1 93 ? 20.124 3.684 -4.947 1.00 88.25 93 SER A C 1
ATOM 759 O O . SER A 1 93 ? 19.267 3.683 -4.065 1.00 88.25 93 SER A O 1
ATOM 761 N N . SER A 1 94 ? 20.569 4.819 -5.497 1.00 90.56 94 SER A N 1
ATOM 762 C CA . SER A 1 94 ? 20.084 6.147 -5.099 1.00 90.56 94 SER A CA 1
ATOM 763 C C . SER A 1 94 ? 18.612 6.369 -5.453 1.00 90.56 94 SER A C 1
ATOM 765 O O . SER A 1 94 ? 17.841 6.824 -4.610 1.00 90.56 94 SER A O 1
ATOM 767 N N . LEU A 1 95 ? 18.190 6.015 -6.674 1.00 91.19 95 LEU A N 1
ATOM 768 C CA . LEU A 1 95 ? 16.784 6.116 -7.088 1.00 91.19 95 LEU A CA 1
ATOM 769 C C . LEU A 1 95 ? 15.878 5.245 -6.212 1.00 91.19 95 LEU A C 1
ATOM 771 O O . LEU A 1 95 ? 14.808 5.684 -5.794 1.00 91.19 95 LEU A O 1
ATOM 775 N N . HIS A 1 96 ? 16.320 4.025 -5.910 1.00 90.06 96 HIS A N 1
ATOM 776 C CA . HIS A 1 96 ? 15.616 3.107 -5.029 1.00 90.06 96 HIS A CA 1
ATOM 777 C C . HIS A 1 96 ? 15.518 3.671 -3.608 1.00 90.06 96 HIS A C 1
ATOM 779 O O . HIS A 1 96 ? 14.436 3.671 -3.026 1.00 90.06 96 HIS A O 1
ATOM 785 N N . TRP A 1 97 ? 16.608 4.224 -3.073 1.00 91.19 97 TRP A N 1
ATOM 786 C CA . TRP A 1 97 ? 16.601 4.845 -1.753 1.00 91.19 97 TRP A CA 1
ATOM 787 C C . TRP A 1 97 ? 15.606 6.009 -1.676 1.00 91.19 97 TRP A C 1
ATOM 789 O O . TRP A 1 97 ? 14.766 6.019 -0.778 1.00 91.19 97 TRP A O 1
ATOM 799 N N . ILE A 1 98 ? 15.629 6.931 -2.646 1.00 92.69 98 ILE A N 1
ATOM 800 C CA . ILE A 1 98 ? 14.679 8.055 -2.721 1.00 92.69 98 ILE A CA 1
ATOM 801 C C . ILE A 1 98 ? 13.242 7.533 -2.758 1.00 92.69 98 ILE A C 1
ATOM 803 O O . ILE A 1 98 ? 12.400 7.983 -1.980 1.00 92.69 98 ILE A O 1
ATOM 807 N N . ALA A 1 99 ? 12.978 6.564 -3.638 1.00 93.12 99 ALA A N 1
ATOM 808 C CA . ALA A 1 99 ? 11.648 6.021 -3.850 1.00 93.12 99 ALA A CA 1
ATOM 809 C C . ALA A 1 99 ? 11.048 5.421 -2.571 1.00 93.12 99 ALA A C 1
ATOM 811 O O . ALA A 1 99 ? 9.869 5.631 -2.3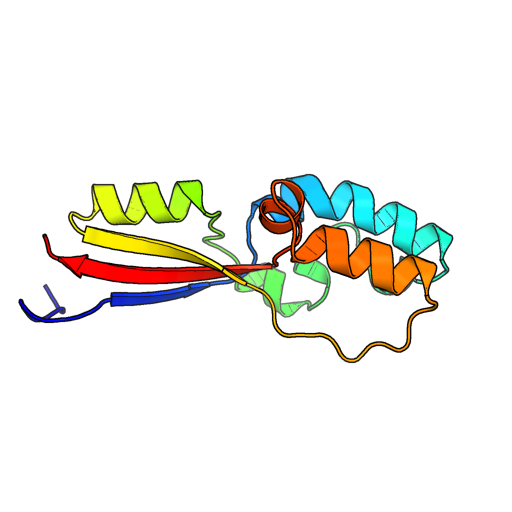16 1.00 93.12 99 ALA A O 1
ATOM 812 N N . PHE A 1 100 ? 11.847 4.723 -1.759 1.00 92.88 100 PHE A N 1
ATOM 813 C CA . PHE A 1 100 ? 11.364 4.014 -0.569 1.00 92.88 100 PHE A CA 1
ATOM 814 C C . PHE A 1 100 ? 11.517 4.788 0.748 1.00 92.88 100 PHE A C 1
ATOM 816 O O . PHE A 1 100 ? 10.857 4.433 1.711 1.00 92.88 100 PHE A O 1
ATOM 823 N N . ASN A 1 101 ? 12.326 5.853 0.820 1.00 91.69 101 ASN A N 1
ATOM 824 C CA . ASN A 1 101 ? 12.583 6.553 2.091 1.00 91.69 101 ASN A CA 1
ATOM 825 C C . ASN A 1 101 ? 11.974 7.959 2.159 1.00 91.69 101 ASN A C 1
ATOM 827 O O . ASN A 1 101 ? 11.666 8.438 3.251 1.00 91.69 101 ASN A O 1
ATOM 831 N N . LEU A 1 102 ? 11.776 8.637 1.023 1.00 93.38 102 LEU A N 1
ATOM 832 C CA . LEU A 1 102 ? 11.374 10.044 1.018 1.00 93.38 102 LEU A CA 1
ATOM 833 C C . LEU A 1 102 ? 9.894 10.234 0.656 1.00 93.38 102 LEU A C 1
ATOM 835 O O . LEU A 1 102 ? 9.438 9.727 -0.370 1.00 93.38 102 LEU A O 1
ATOM 839 N N . PRO A 1 103 ? 9.119 11.004 1.442 1.00 92.88 103 PRO A N 1
ATOM 840 C CA . PRO A 1 103 ? 7.821 11.500 1.001 1.00 92.88 103 PRO A CA 1
ATOM 841 C C . PRO A 1 103 ? 7.953 12.478 -0.187 1.00 92.88 103 PRO A C 1
ATOM 843 O O . PRO A 1 103 ? 8.921 13.235 -0.243 1.00 92.88 103 PRO A O 1
ATOM 846 N N . PRO A 1 104 ? 6.980 12.505 -1.118 1.00 93.50 104 PRO A N 1
ATOM 847 C CA . PRO A 1 104 ? 5.790 11.656 -1.150 1.00 93.50 104 PRO A CA 1
ATOM 848 C C . PRO A 1 104 ? 6.046 10.275 -1.779 1.00 93.50 104 PRO A C 1
ATOM 850 O O . PRO A 1 104 ? 5.155 9.432 -1.742 1.00 93.50 104 PRO A O 1
ATOM 853 N N . PHE A 1 105 ? 7.233 10.020 -2.342 1.00 94.69 105 PHE A N 1
ATOM 854 C CA . PHE A 1 105 ? 7.536 8.796 -3.093 1.00 94.69 105 PHE A CA 1
ATOM 855 C C . PHE A 1 105 ? 7.282 7.525 -2.284 1.00 94.69 105 PHE A C 1
ATOM 857 O O . PHE A 1 105 ? 6.574 6.640 -2.764 1.00 94.69 105 PHE A O 1
ATOM 864 N N . ARG A 1 106 ? 7.748 7.468 -1.030 1.00 94.25 106 ARG A N 1
ATOM 865 C CA . ARG A 1 106 ? 7.594 6.272 -0.188 1.00 94.25 106 ARG A CA 1
ATOM 866 C C . ARG A 1 106 ? 6.145 5.812 -0.054 1.00 94.25 106 ARG A C 1
ATOM 868 O O . ARG A 1 106 ? 5.890 4.618 -0.006 1.00 94.25 106 ARG A O 1
ATOM 875 N N . TRP A 1 107 ? 5.182 6.738 -0.109 1.00 95.00 107 TRP A N 1
ATOM 876 C CA . TRP A 1 107 ? 3.763 6.392 -0.022 1.00 95.00 107 TRP A CA 1
ATOM 877 C C . TRP A 1 107 ? 3.253 5.550 -1.194 1.00 95.00 107 TRP A C 1
ATOM 879 O O . TRP A 1 107 ? 2.270 4.824 -1.056 1.00 95.00 107 TRP A O 1
ATOM 889 N N . PHE A 1 108 ? 3.910 5.654 -2.346 1.00 95.88 108 PHE A N 1
ATOM 890 C CA . PHE A 1 108 ? 3.572 4.909 -3.552 1.00 95.88 108 PHE A CA 1
ATOM 891 C C . PHE A 1 108 ? 4.472 3.693 -3.752 1.00 95.88 108 PHE A C 1
ATOM 893 O O . PHE A 1 108 ? 4.036 2.724 -4.359 1.00 95.88 108 PHE A O 1
ATOM 900 N N . PHE A 1 109 ? 5.723 3.735 -3.291 1.00 94.31 109 PHE A N 1
ATOM 901 C CA . PHE A 1 109 ? 6.695 2.673 -3.559 1.00 94.31 109 PHE A CA 1
ATOM 902 C C . PHE A 1 109 ? 6.741 1.589 -2.479 1.00 94.31 109 PHE A C 1
ATOM 904 O O . PHE A 1 109 ? 6.978 0.427 -2.820 1.00 94.31 109 PHE A O 1
ATOM 911 N N . GLU A 1 110 ? 6.466 1.924 -1.215 1.00 94.56 110 GLU A N 1
ATOM 912 C CA . GLU A 1 110 ? 6.304 0.920 -0.161 1.00 94.56 110 GLU A CA 1
ATOM 913 C C . GLU A 1 110 ? 5.059 0.061 -0.438 1.00 94.56 110 GLU A C 1
ATOM 915 O O . GLU A 1 110 ? 3.989 0.559 -0.800 1.00 94.56 110 GLU A O 1
ATOM 920 N N . ARG A 1 111 ? 5.216 -1.258 -0.314 1.00 92.94 111 ARG A N 1
ATOM 921 C CA . ARG A 1 111 ? 4.251 -2.271 -0.757 1.00 92.94 111 ARG A CA 1
ATOM 922 C C . ARG A 1 111 ? 3.386 -2.841 0.356 1.00 92.94 111 ARG A C 1
ATOM 924 O O . ARG A 1 111 ? 2.388 -3.476 0.031 1.00 92.94 111 ARG A O 1
AT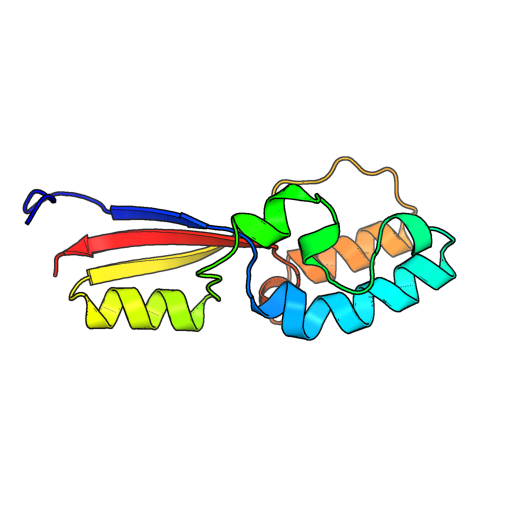OM 931 N N . GLU A 1 112 ? 3.752 -2.662 1.615 1.00 94.38 112 GLU A N 1
ATOM 932 C CA . GLU A 1 112 ? 3.047 -3.259 2.749 1.00 94.38 112 GLU A CA 1
ATOM 933 C C . GLU A 1 112 ? 2.397 -2.160 3.588 1.00 94.38 112 GLU A C 1
ATOM 935 O O . GLU A 1 112 ? 2.965 -1.083 3.781 1.00 94.38 112 GLU A O 1
ATOM 940 N N . VAL A 1 113 ? 1.177 -2.423 4.054 1.00 96.50 113 VAL A N 1
ATOM 941 C CA . VAL A 1 113 ? 0.397 -1.528 4.908 1.00 96.50 113 VAL A CA 1
ATOM 942 C C . VAL A 1 113 ? 0.315 -2.142 6.294 1.00 96.50 113 VAL A C 1
ATOM 944 O O . VAL A 1 113 ? -0.172 -3.263 6.463 1.00 96.50 113 VAL A O 1
ATOM 947 N N . PHE A 1 114 ? 0.729 -1.370 7.289 1.00 97.12 114 PHE A N 1
ATOM 948 C CA . PHE A 1 114 ? 0.693 -1.758 8.689 1.00 97.12 114 PHE A CA 1
ATOM 949 C C . PHE A 1 114 ? -0.219 -0.838 9.481 1.00 97.12 114 PHE A C 1
ATOM 951 O O . PHE A 1 114 ? -0.289 0.369 9.227 1.00 97.12 114 PHE A O 1
ATOM 958 N N . ALA A 1 115 ? -0.885 -1.396 10.485 1.00 97.50 115 ALA A N 1
ATOM 959 C CA . ALA A 1 115 ? -1.583 -0.610 11.483 1.00 97.50 115 ALA A CA 1
ATOM 960 C C . ALA A 1 115 ? -1.490 -1.237 12.872 1.00 97.50 115 ALA A C 1
ATOM 962 O O . ALA A 1 115 ? -1.587 -2.451 13.030 1.00 97.50 115 ALA A O 1
ATOM 963 N N . VAL A 1 116 ? -1.370 -0.380 13.883 1.00 97.50 116 VAL A N 1
ATOM 964 C CA . VAL A 1 116 ? -1.573 -0.739 15.290 1.00 97.50 116 VAL A CA 1
ATOM 965 C C . VAL A 1 116 ? -2.624 0.200 15.846 1.00 97.50 116 VAL A C 1
ATOM 967 O O . VAL A 1 116 ? -2.476 1.424 15.756 1.00 97.50 116 VAL A O 1
ATOM 970 N N . ALA A 1 117 ? -3.698 -0.361 16.390 1.00 96.88 117 ALA A N 1
ATOM 971 C CA . ALA A 1 117 ? -4.833 0.407 16.866 1.00 96.88 117 ALA A CA 1
ATOM 972 C C . ALA A 1 117 ? -5.449 -0.187 18.131 1.00 96.88 117 ALA A C 1
ATOM 974 O O . ALA A 1 117 ? -5.401 -1.389 18.364 1.00 96.88 117 ALA A O 1
ATOM 975 N N . GLN A 1 118 ? -6.071 0.672 18.926 1.00 95.94 118 GLN A N 1
ATOM 976 C CA . GLN A 1 118 ? -6.828 0.310 20.117 1.00 95.94 118 GLN A CA 1
ATOM 977 C C . GLN A 1 118 ? -8.249 0.837 19.982 1.00 95.94 118 GLN A C 1
ATOM 979 O O . GLN A 1 118 ? -8.513 1.794 19.239 1.00 95.94 118 GLN A O 1
ATOM 984 N N . LYS A 1 119 ? -9.181 0.181 20.667 1.00 92.06 119 LYS A N 1
ATOM 985 C CA . LYS A 1 119 ? -10.553 0.668 20.748 1.00 92.06 119 LYS A CA 1
ATOM 986 C C . LYS A 1 119 ? -10.544 2.022 21.465 1.00 92.06 119 LYS A C 1
ATOM 988 O O . LYS A 1 119 ? -9.771 2.217 22.399 1.00 92.06 119 LYS A O 1
ATOM 993 N N . ARG A 1 120 ? -11.350 2.959 20.972 1.00 85.50 120 ARG A N 1
ATOM 994 C CA . ARG A 1 120 ? -11.572 4.232 21.664 1.00 85.50 120 ARG A CA 1
ATOM 995 C C . ARG A 1 120 ? -12.388 4.051 22.933 1.00 85.50 120 ARG A C 1
ATOM 997 O O . ARG A 1 120 ? -13.273 3.160 22.923 1.00 85.50 120 ARG A O 1
#